Protein AF-A0A2M8PJZ9-F1 (afdb_monomer_lite)

pLDDT: mean 87.71, std 9.32, range [42.69, 95.94]

Sequence (130 aa):
NSNSDEGRFVYRKLVGDGEFVLQVSNFSSTAPSNERAGIMLRESLNVNARALFPHVDQDGSIQFYRRTATGASMTTGLADQASASWLKIVRSGDVFTAYHSNNGSSWTLFSGVNVENPVTLADMPETLYV

Radius of gyration: 13.84 Å; chains: 1; bounding box: 30×37×39 Å

Secondary structure (DSSP, 8-state):
---S--S-----EEESSEEEEEEPPPPPTTS-TT-EEE--EESSSSTT--EEEEEEETTSEEEEEEE-STTPPPEEEEEEEEE-SEEEEEEETTEEEEEEESSSSS-EE--STT--SSEE-TT--SEEE-

Foldseek 3Di:
DDLFDPDDDDWDKAFAWDKDKDFADADPPPDDQADKDFDWKFLDPGRQTWIWTFIATNVQFTWIWTDLDRSDHIDIFRFPRDRFRMKMWTDHPQWIWIWTHNPRPDTDGRDGDPDDGRDGRPPRDSMIID

Structure (mmCIF, N/CA/C/O backbone):
data_AF-A0A2M8PJZ9-F1
#
_entry.id   AF-A0A2M8PJZ9-F1
#
loop_
_atom_site.group_PDB
_atom_site.id
_atom_site.type_symbol
_atom_site.label_atom_id
_atom_site.label_alt_id
_atom_site.label_comp_id
_atom_site.label_asym_id
_atom_site.label_entity_id
_atom_site.label_seq_id
_atom_site.pdbx_PDB_ins_code
_atom_site.Cartn_x
_atom_site.Cartn_y
_atom_site.Cartn_z
_atom_site.occupancy
_atom_site.B_iso_or_equiv
_atom_site.auth_seq_id
_atom_site.auth_comp_id
_atom_site.auth_asym_id
_atom_site.auth_atom_id
_atom_site.pdbx_PDB_model_num
ATOM 1 N N . ASN A 1 1 ? -0.544 20.751 -3.875 1.00 42.69 1 ASN A N 1
ATOM 2 C CA . ASN A 1 1 ? -0.872 19.870 -2.735 1.00 42.69 1 ASN A CA 1
ATOM 3 C C . ASN A 1 1 ? -2.361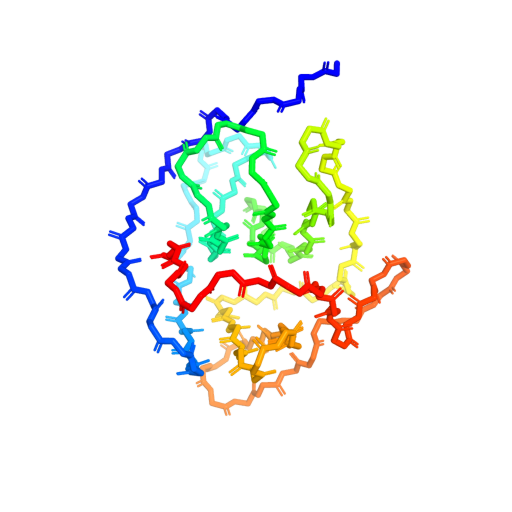 19.585 -2.739 1.00 42.69 1 ASN A C 1
ATOM 5 O O . ASN A 1 1 ? -3.126 20.400 -2.243 1.00 42.69 1 ASN A O 1
ATOM 9 N N . SER A 1 2 ? -2.760 18.487 -3.385 1.00 56.72 2 SER A N 1
ATOM 10 C CA . SER A 1 2 ? -4.127 17.953 -3.332 1.00 56.72 2 SER A CA 1
ATOM 11 C C . SER A 1 2 ? -4.173 16.908 -2.215 1.00 56.72 2 SER A C 1
ATOM 13 O O . SER A 1 2 ? -3.282 16.064 -2.136 1.00 56.72 2 SER A O 1
ATOM 15 N N . ASN A 1 3 ? -5.173 16.984 -1.335 1.00 67.88 3 ASN A N 1
ATOM 16 C CA . ASN A 1 3 ? -5.425 15.984 -0.286 1.00 67.88 3 ASN A CA 1
ATOM 17 C C . ASN A 1 3 ? -6.509 14.978 -0.727 1.00 67.88 3 ASN A C 1
ATOM 19 O O . ASN A 1 3 ? -7.135 14.339 0.117 1.00 67.88 3 ASN A O 1
ATOM 23 N N . SER A 1 4 ? -6.764 14.895 -2.037 1.00 68.94 4 SER A N 1
ATOM 24 C CA . SER A 1 4 ? -7.799 14.065 -2.646 1.00 68.94 4 SER A CA 1
ATOM 25 C C . SER A 1 4 ? -7.168 12.916 -3.425 1.00 68.94 4 SER A C 1
ATOM 27 O O . SER A 1 4 ? -6.256 13.127 -4.222 1.00 68.94 4 SER A O 1
ATOM 29 N N . ASP A 1 5 ? -7.677 11.705 -3.217 1.00 71.75 5 ASP A N 1
ATOM 30 C CA . ASP A 1 5 ? -7.335 10.548 -4.042 1.00 71.75 5 ASP A CA 1
ATOM 31 C C . ASP A 1 5 ? -8.042 10.653 -5.410 1.00 71.75 5 ASP A C 1
ATOM 33 O O . ASP A 1 5 ? -9.270 10.642 -5.478 1.00 71.75 5 ASP A O 1
ATOM 37 N N . GLU A 1 6 ? -7.271 10.760 -6.497 1.00 81.06 6 GLU A N 1
ATOM 38 C CA . GLU A 1 6 ? -7.772 10.972 -7.875 1.00 81.06 6 GLU A CA 1
ATOM 39 C C . GLU A 1 6 ? -7.563 9.745 -8.795 1.00 81.06 6 GLU A C 1
ATOM 41 O O . GLU A 1 6 ? -7.893 9.769 -9.980 1.00 81.06 6 GLU A O 1
ATOM 46 N N . GLY A 1 7 ? -7.006 8.655 -8.255 1.00 82.88 7 GLY A N 1
ATOM 47 C CA . GLY A 1 7 ? -6.723 7.422 -8.993 1.00 82.88 7 GLY A CA 1
ATOM 48 C C . GLY A 1 7 ? -7.949 6.531 -9.226 1.00 82.88 7 GLY A C 1
ATOM 49 O O . GLY A 1 7 ? -9.000 6.686 -8.603 1.00 82.88 7 GLY A O 1
ATOM 50 N N . ARG A 1 8 ? -7.800 5.535 -10.109 1.00 87.94 8 ARG A N 1
ATOM 51 C CA . ARG A 1 8 ? -8.809 4.480 -10.296 1.00 87.94 8 ARG A CA 1
ATOM 52 C C . ARG A 1 8 ? -8.691 3.452 -9.176 1.00 87.94 8 ARG A C 1
ATOM 54 O O . ARG A 1 8 ? -7.618 2.898 -8.964 1.00 87.94 8 ARG A O 1
ATOM 61 N N . PHE A 1 9 ? -9.802 3.169 -8.502 1.00 90.06 9 PHE A N 1
ATOM 62 C CA . PHE A 1 9 ? -9.852 2.215 -7.399 1.00 90.06 9 PHE A CA 1
ATOM 63 C C . PHE A 1 9 ? -10.991 1.217 -7.606 1.00 90.06 9 PHE A C 1
ATOM 65 O O . PHE A 1 9 ? -12.167 1.566 -7.508 1.00 90.06 9 PHE A O 1
ATOM 72 N N . VAL A 1 10 ? -10.623 -0.025 -7.917 1.00 91.25 10 VAL A N 1
ATOM 73 C CA . VAL A 1 10 ? -11.532 -1.176 -7.910 1.00 91.25 10 VAL A CA 1
ATOM 74 C C . VAL A 1 10 ? -11.334 -1.873 -6.578 1.00 91.25 10 VAL A C 1
ATOM 76 O O . VAL A 1 10 ? -10.197 -2.166 -6.228 1.00 91.25 10 VAL A O 1
ATOM 79 N N . TYR A 1 11 ? -12.418 -2.114 -5.846 1.00 91.69 11 TYR A N 1
ATOM 80 C CA . TYR A 1 11 ? -12.328 -2.542 -4.456 1.00 91.69 11 TYR A CA 1
ATOM 81 C C . TYR A 1 11 ? -13.260 -3.702 -4.127 1.00 91.69 11 TYR A C 1
ATOM 83 O O . TYR A 1 11 ? -14.319 -3.891 -4.733 1.00 91.69 11 TYR A O 1
ATOM 91 N N . ARG A 1 12 ? -12.891 -4.423 -3.075 1.00 92.81 12 ARG A N 1
ATOM 92 C CA . ARG A 1 12 ? -13.735 -5.336 -2.309 1.00 92.81 12 ARG A CA 1
ATOM 93 C C . ARG A 1 12 ? -13.645 -5.000 -0.822 1.00 92.81 12 ARG A C 1
ATOM 95 O O . ARG A 1 12 ? -12.804 -4.218 -0.388 1.00 92.81 12 ARG A O 1
ATOM 102 N N . LYS A 1 13 ? -14.544 -5.582 -0.032 1.00 93.12 13 LYS A N 1
ATOM 103 C CA . LYS A 1 13 ? -14.539 -5.417 1.424 1.00 93.12 13 LYS A CA 1
ATOM 104 C C . LYS A 1 13 ? -13.625 -6.455 2.074 1.00 93.12 13 LYS A C 1
ATOM 106 O O . LYS A 1 13 ? -13.744 -7.642 1.774 1.00 93.12 13 LYS A O 1
ATOM 111 N N . LEU A 1 14 ? -12.763 -6.005 2.977 1.00 91.31 14 LEU A N 1
ATOM 112 C CA . LEU A 1 14 ? -12.046 -6.826 3.952 1.00 91.31 14 LEU A CA 1
ATOM 113 C C . LEU A 1 14 ? -12.742 -6.680 5.303 1.00 91.31 14 LEU A C 1
ATOM 115 O O . LEU A 1 14 ? -12.860 -5.556 5.777 1.00 91.31 14 LEU A O 1
ATOM 119 N N . VAL A 1 15 ? -13.165 -7.779 5.925 1.00 93.81 15 VAL A N 1
ATOM 120 C CA . VAL A 1 15 ? -13.742 -7.779 7.278 1.00 93.81 15 VAL A CA 1
ATOM 121 C C . VAL A 1 15 ? -12.769 -8.482 8.218 1.00 93.81 15 VAL A C 1
ATOM 123 O O . VAL A 1 15 ? -12.405 -9.625 7.957 1.00 93.81 15 VAL A O 1
ATOM 126 N N . GLY A 1 16 ? -12.353 -7.796 9.283 1.00 93.44 16 GLY A N 1
ATOM 127 C CA . GLY A 1 16 ? -11.376 -8.318 10.240 1.00 93.44 16 GLY A CA 1
ATOM 128 C C . GLY A 1 16 ? -9.977 -8.471 9.637 1.00 93.44 16 GLY A C 1
ATOM 129 O O . GLY A 1 16 ? -9.574 -7.680 8.777 1.00 93.44 16 GLY A O 1
ATOM 130 N N . ASP A 1 17 ? -9.249 -9.478 10.117 1.00 95.38 17 ASP A N 1
ATOM 131 C CA . ASP A 1 17 ? -7.883 -9.802 9.703 1.00 95.38 17 ASP A CA 1
ATOM 132 C C . ASP A 1 17 ? -7.843 -10.462 8.325 1.00 95.38 17 ASP A C 1
ATOM 134 O O . ASP A 1 17 ? -8.773 -11.152 7.903 1.00 95.38 17 ASP A O 1
ATOM 138 N N . GLY A 1 18 ? -6.732 -10.288 7.613 1.00 94.00 18 GLY A N 1
ATOM 139 C CA . GLY A 1 18 ? -6.568 -10.945 6.325 1.00 94.00 18 GLY A CA 1
ATOM 140 C C . GLY A 1 18 ? -5.308 -10.554 5.579 1.00 94.00 18 GLY A C 1
ATOM 141 O O . GLY A 1 18 ? -4.566 -9.654 5.970 1.00 94.00 18 GLY A O 1
ATOM 142 N N . GLU A 1 19 ? -5.091 -11.248 4.469 1.00 94.69 19 GLU A N 1
ATOM 143 C CA . GLU A 1 19 ? -3.974 -11.025 3.561 1.00 94.69 19 GLU A CA 1
ATOM 144 C C . GLU A 1 19 ? -4.492 -10.723 2.153 1.00 94.69 19 GLU A C 1
ATOM 146 O O . GLU A 1 19 ? -5.444 -11.338 1.663 1.00 94.69 19 GLU A O 1
ATOM 151 N N . PHE A 1 20 ? -3.848 -9.763 1.498 1.00 94.56 20 PHE A N 1
ATOM 152 C CA . PHE A 1 20 ? -4.110 -9.395 0.115 1.00 94.56 20 PHE A CA 1
ATOM 153 C C . PHE A 1 20 ? -2.813 -9.457 -0.649 1.00 94.56 20 PHE A C 1
ATOM 155 O O . PHE A 1 20 ? -1.835 -8.840 -0.240 1.00 94.56 20 PHE A O 1
ATOM 162 N N . VAL A 1 21 ? -2.833 -10.181 -1.761 1.00 95.06 21 VAL A N 1
ATOM 163 C CA . VAL A 1 21 ? -1.703 -10.336 -2.666 1.00 95.06 21 VAL A CA 1
ATOM 164 C C . VAL A 1 21 ? -2.116 -9.829 -4.039 1.00 95.06 21 VAL A C 1
ATOM 166 O O . VAL A 1 21 ? -3.187 -10.180 -4.534 1.00 95.06 21 VAL A O 1
ATOM 169 N N . LEU A 1 22 ? -1.259 -9.018 -4.650 1.00 94.44 22 LEU A N 1
ATOM 170 C CA . LEU A 1 22 ? -1.438 -8.498 -5.998 1.00 94.44 22 LEU A CA 1
ATOM 171 C C . LEU A 1 22 ? -0.166 -8.736 -6.803 1.00 94.44 22 LEU A C 1
ATOM 173 O O . LEU A 1 22 ? 0.924 -8.380 -6.357 1.00 94.44 22 LEU A O 1
ATOM 177 N N . GLN A 1 23 ? -0.322 -9.281 -8.007 1.00 94.69 23 GLN A N 1
ATOM 178 C CA . GLN A 1 23 ? 0.716 -9.231 -9.027 1.00 94.69 23 GLN A CA 1
ATOM 179 C C . GLN A 1 23 ? 0.480 -8.009 -9.914 1.00 94.69 23 GLN A C 1
ATOM 181 O O . GLN A 1 23 ? -0.546 -7.902 -10.585 1.00 94.69 23 GLN A O 1
ATOM 186 N N . VAL A 1 24 ? 1.441 -7.098 -9.928 1.00 91.25 24 VAL A N 1
ATOM 187 C CA . VAL A 1 24 ? 1.513 -5.992 -10.873 1.00 91.25 24 VAL A CA 1
ATOM 188 C C . VAL A 1 24 ? 2.215 -6.495 -12.131 1.00 91.25 24 VAL A C 1
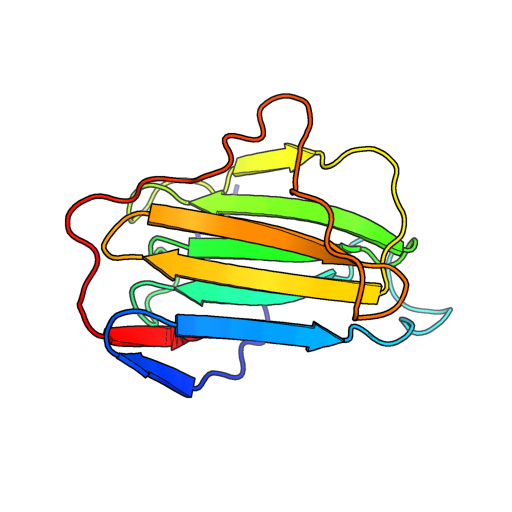ATOM 190 O O . VAL A 1 24 ? 3.342 -6.989 -12.087 1.00 91.25 24 VAL A O 1
ATOM 193 N N . SER A 1 25 ? 1.507 -6.420 -13.255 1.00 86.44 25 SER A N 1
ATOM 194 C CA . SER A 1 25 ? 2.069 -6.705 -14.576 1.00 86.44 25 SER A CA 1
ATOM 195 C C . SER A 1 25 ? 2.829 -5.489 -15.110 1.00 86.44 25 SER A C 1
ATOM 197 O O . SER A 1 25 ? 2.799 -4.414 -14.516 1.00 86.44 25 SER A O 1
ATOM 199 N N . ASN A 1 26 ? 3.533 -5.657 -16.229 1.00 81.44 26 ASN A N 1
ATOM 200 C CA . ASN A 1 26 ? 4.310 -4.570 -16.811 1.00 81.44 26 ASN A CA 1
ATOM 201 C C . ASN A 1 26 ? 3.415 -3.396 -17.219 1.00 81.44 26 ASN A C 1
ATOM 203 O O . ASN A 1 26 ? 2.368 -3.573 -17.846 1.00 81.44 26 ASN A O 1
ATOM 207 N N . PHE A 1 27 ? 3.890 -2.190 -16.930 1.00 86.19 27 PHE A N 1
ATOM 208 C CA . PHE A 1 27 ? 3.334 -0.972 -17.495 1.00 86.19 27 PHE A CA 1
ATOM 209 C C . PHE A 1 27 ? 3.574 -0.928 -19.009 1.00 86.19 27 PHE A C 1
ATOM 211 O O . PHE A 1 27 ? 4.525 -1.519 -19.527 1.00 86.19 27 PHE A O 1
ATOM 218 N N . SER A 1 28 ? 2.718 -0.199 -19.731 1.00 86.88 28 SER A N 1
ATOM 219 C CA . SER A 1 28 ? 2.989 0.116 -21.138 1.00 86.88 28 SER A CA 1
ATOM 220 C C . SER A 1 28 ? 4.336 0.835 -21.256 1.00 86.88 28 SER A C 1
ATOM 222 O O . SER A 1 28 ? 4.650 1.700 -20.440 1.00 86.88 28 SER A O 1
ATOM 224 N N . SER A 1 29 ? 5.100 0.558 -22.314 1.00 80.88 29 SER A N 1
ATOM 225 C CA . SER A 1 29 ? 6.342 1.290 -22.610 1.00 80.88 29 SER A CA 1
ATOM 226 C C . SER A 1 29 ? 6.113 2.779 -22.893 1.00 80.88 29 SER A C 1
ATOM 228 O O . SER A 1 29 ? 7.056 3.563 -22.868 1.00 80.88 29 SER A O 1
ATOM 230 N N . THR A 1 30 ? 4.866 3.175 -23.153 1.00 88.81 30 THR A N 1
ATOM 231 C CA . THR A 1 30 ? 4.443 4.569 -23.346 1.00 88.81 30 THR A CA 1
ATOM 232 C C . THR A 1 30 ? 3.779 5.170 -22.106 1.00 88.81 30 THR A C 1
ATOM 234 O O . THR A 1 30 ? 3.225 6.266 -22.196 1.00 88.81 30 THR A O 1
ATOM 237 N N . ALA A 1 31 ? 3.732 4.444 -20.985 1.00 87.06 31 ALA A N 1
ATOM 238 C CA . ALA A 1 31 ? 3.151 4.957 -19.752 1.00 87.06 31 ALA A CA 1
ATOM 239 C C . ALA A 1 31 ? 4.004 6.118 -19.210 1.00 87.06 31 ALA A C 1
ATOM 241 O O . ALA A 1 31 ? 5.233 6.075 -19.311 1.00 87.06 31 ALA A O 1
ATOM 242 N N . PRO A 1 32 ? 3.377 7.168 -18.655 1.00 87.69 32 PRO A N 1
ATOM 243 C CA . PRO A 1 32 ? 4.116 8.260 -18.043 1.00 87.69 32 PRO A CA 1
ATOM 244 C C . PRO A 1 32 ? 4.852 7.769 -16.786 1.00 87.69 32 PRO A C 1
ATOM 246 O O . PRO A 1 32 ? 4.421 6.825 -16.128 1.00 87.69 32 PRO A O 1
ATOM 249 N N . SER A 1 33 ? 5.955 8.427 -16.423 1.00 83.50 33 SER A N 1
ATOM 250 C CA . SER A 1 33 ? 6.825 7.989 -15.317 1.00 83.50 33 SER A CA 1
ATOM 251 C C . SER A 1 33 ? 6.160 8.015 -13.937 1.00 83.50 33 SER A C 1
ATOM 253 O O . SER A 1 33 ? 6.664 7.415 -12.997 1.00 83.50 33 SER A O 1
ATOM 255 N N . ASN A 1 34 ? 5.033 8.713 -13.799 1.00 83.56 34 ASN A N 1
ATOM 256 C CA . ASN A 1 34 ? 4.242 8.788 -12.575 1.00 83.56 34 ASN A CA 1
ATOM 257 C C . ASN A 1 34 ? 3.046 7.819 -12.561 1.00 83.56 34 ASN A C 1
ATOM 259 O O . ASN A 1 34 ? 2.161 7.986 -11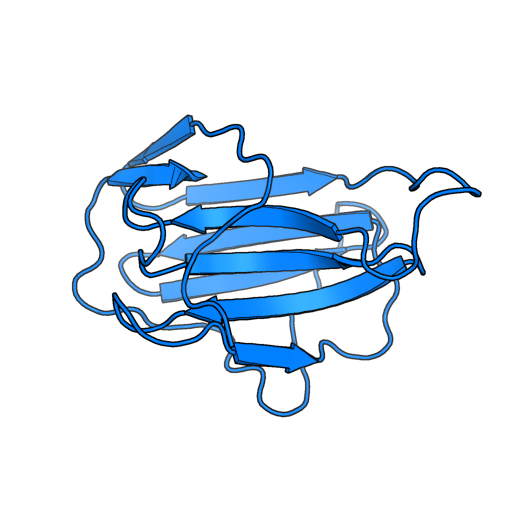.719 1.00 83.56 34 ASN A O 1
ATOM 263 N N . GLU A 1 35 ? 2.978 6.872 -13.501 1.00 90.00 35 GLU A N 1
ATOM 264 C CA . GLU A 1 35 ? 1.982 5.800 -13.492 1.00 90.00 35 GLU A CA 1
ATOM 265 C C . GLU A 1 35 ? 2.278 4.823 -12.347 1.00 90.00 35 GLU A C 1
ATOM 267 O O . GLU A 1 35 ? 3.432 4.465 -12.108 1.00 90.00 35 GLU A O 1
ATOM 272 N N . ARG A 1 36 ? 1.228 4.404 -11.632 1.00 91.00 36 ARG A N 1
ATOM 273 C CA . ARG A 1 36 ? 1.337 3.595 -10.412 1.00 91.00 36 ARG A CA 1
ATOM 274 C C . ARG A 1 36 ? 0.285 2.511 -10.395 1.00 91.00 36 ARG A C 1
ATOM 276 O O . ARG A 1 36 ? -0.881 2.777 -10.683 1.00 91.00 36 ARG A O 1
ATOM 283 N N . ALA A 1 37 ? 0.666 1.320 -9.958 1.00 93.00 37 ALA A N 1
ATOM 284 C CA . ALA A 1 37 ? -0.265 0.224 -9.729 1.00 93.00 37 ALA A CA 1
ATOM 285 C C . ALA A 1 37 ? 0.076 -0.489 -8.422 1.00 93.00 37 ALA A C 1
ATOM 287 O O . ALA A 1 37 ? 1.239 -0.766 -8.135 1.00 93.00 37 ALA A O 1
ATOM 288 N N . GLY A 1 38 ? -0.938 -0.781 -7.611 1.00 94.12 38 GLY A N 1
ATOM 289 C CA . GLY A 1 38 ? -0.705 -1.302 -6.274 1.00 94.12 38 GLY A CA 1
ATOM 290 C C . GLY A 1 38 ? -1.962 -1.730 -5.541 1.00 94.12 38 GLY A C 1
ATOM 291 O O . GLY A 1 38 ? -3.066 -1.701 -6.085 1.00 94.12 38 GLY A O 1
ATOM 292 N N . ILE A 1 39 ? -1.768 -2.123 -4.286 1.00 95.00 39 ILE A N 1
ATOM 293 C CA . ILE A 1 39 ? -2.852 -2.465 -3.365 1.00 95.00 39 ILE A CA 1
ATOM 294 C C . ILE A 1 39 ? -3.226 -1.191 -2.625 1.00 95.00 39 ILE A C 1
ATOM 296 O O . ILE A 1 39 ? -2.379 -0.622 -1.947 1.00 95.00 39 ILE A O 1
ATOM 300 N N . MET A 1 40 ? -4.478 -0.753 -2.727 1.00 94.38 40 MET A N 1
ATOM 301 C CA . MET A 1 40 ? -4.965 0.425 -2.014 1.00 94.38 40 MET A CA 1
ATOM 302 C C . MET A 1 40 ? -5.911 -0.012 -0.905 1.00 94.38 40 MET A C 1
ATOM 304 O O . MET A 1 40 ? -7.049 -0.371 -1.168 1.00 94.38 40 MET A O 1
ATOM 308 N N . LEU A 1 41 ? -5.453 0.041 0.340 1.00 94.06 41 LEU A N 1
ATOM 309 C CA . LEU A 1 41 ? -6.281 -0.228 1.510 1.00 94.06 41 LEU A CA 1
ATOM 310 C C . LEU A 1 41 ? -6.793 1.095 2.076 1.00 94.06 41 LEU A C 1
ATOM 312 O O . LEU A 1 41 ? -5.990 1.974 2.374 1.00 94.06 41 LEU A O 1
ATOM 316 N N . ARG A 1 42 ? -8.112 1.246 2.229 1.00 94.44 42 ARG A N 1
ATOM 317 C CA . ARG A 1 42 ? -8.769 2.478 2.704 1.00 94.44 42 ARG A CA 1
ATOM 318 C C . ARG A 1 42 ? -9.764 2.180 3.816 1.00 94.44 42 ARG A C 1
ATOM 320 O O . ARG A 1 42 ? -10.510 1.203 3.745 1.00 94.44 42 ARG A O 1
ATOM 327 N N . GLU A 1 43 ? -9.837 3.070 4.804 1.00 93.69 43 GLU A N 1
ATOM 328 C CA . GLU A 1 43 ? -10.865 2.992 5.858 1.00 93.69 43 GLU A CA 1
ATOM 329 C C . GLU A 1 43 ? -12.281 3.297 5.339 1.00 93.69 43 GLU A C 1
ATOM 331 O O . GLU A 1 43 ? -13.272 2.844 5.902 1.00 93.69 43 GLU A O 1
ATOM 336 N N . SER A 1 44 ? -12.394 4.080 4.262 1.00 93.19 44 SER A N 1
ATOM 337 C CA . SER A 1 44 ? -13.664 4.456 3.639 1.00 93.19 44 SER A CA 1
ATOM 338 C C . SER A 1 44 ? -13.466 4.834 2.167 1.00 93.19 44 SER A C 1
ATOM 340 O O . SER A 1 44 ? -12.341 4.894 1.673 1.00 93.19 44 SER A O 1
ATOM 342 N N . LEU A 1 45 ? -14.562 5.111 1.456 1.00 91.19 45 LEU A N 1
ATOM 343 C CA . LEU A 1 45 ? -14.522 5.581 0.065 1.00 91.19 45 LEU A CA 1
ATOM 344 C C . LEU A 1 45 ? -14.308 7.099 -0.057 1.00 91.19 45 LEU A C 1
ATOM 346 O O . LEU A 1 45 ? -14.160 7.604 -1.171 1.00 91.19 45 LEU A O 1
ATOM 350 N N . ASN A 1 46 ? -14.265 7.825 1.066 1.00 92.19 46 ASN A N 1
ATOM 351 C CA . ASN A 1 46 ? -14.022 9.264 1.070 1.00 92.19 46 ASN A CA 1
ATOM 352 C C . ASN A 1 46 ? -12.622 9.568 0.531 1.00 92.19 46 ASN A C 1
ATOM 354 O O . ASN A 1 46 ? -11.655 8.900 0.882 1.00 92.19 46 ASN A O 1
ATOM 358 N N . VAL A 1 47 ? -12.495 10.616 -0.284 1.00 89.12 47 VAL A N 1
ATOM 359 C CA . VAL A 1 47 ? -11.238 10.995 -0.962 1.00 89.12 47 VAL A CA 1
ATOM 360 C C . VAL A 1 47 ? -10.059 11.291 -0.027 1.00 89.12 47 VAL A C 1
ATOM 362 O O . VAL A 1 47 ? -8.920 11.298 -0.473 1.00 89.12 47 VAL A O 1
ATOM 365 N N . ASN A 1 48 ? -10.330 11.520 1.255 1.00 90.06 48 ASN A N 1
ATOM 366 C CA . ASN A 1 48 ? -9.370 11.885 2.290 1.00 90.06 48 ASN A CA 1
ATOM 367 C C . ASN A 1 48 ? -9.217 10.810 3.388 1.00 90.06 48 ASN A C 1
ATOM 369 O O . ASN A 1 48 ? -8.669 11.100 4.452 1.00 90.06 48 ASN A O 1
ATOM 373 N N . ALA A 1 49 ? -9.722 9.596 3.151 1.00 92.25 49 ALA A N 1
ATOM 374 C CA . ALA A 1 49 ? -9.673 8.463 4.073 1.00 92.25 49 ALA A CA 1
ATOM 375 C C . ALA A 1 49 ? -8.232 8.060 4.425 1.00 92.25 49 ALA A C 1
ATOM 377 O O . ALA A 1 49 ? -7.358 8.095 3.552 1.00 92.25 49 ALA A O 1
ATOM 378 N N . ARG A 1 50 ? -7.992 7.607 5.664 1.00 94.06 50 ARG A N 1
ATOM 379 C CA . ARG A 1 50 ? -6.767 6.867 6.007 1.00 94.06 50 ARG A CA 1
ATOM 380 C C . ARG A 1 50 ? -6.550 5.745 4.999 1.00 94.06 50 ARG A C 1
ATOM 382 O O . ARG A 1 50 ? -7.494 5.029 4.647 1.00 94.06 50 ARG A O 1
ATOM 389 N N . ALA A 1 51 ? -5.318 5.633 4.518 1.00 93.06 51 ALA A N 1
ATOM 390 C CA . ALA A 1 51 ? -4.999 4.741 3.421 1.00 93.06 51 ALA A CA 1
ATOM 391 C C . ALA A 1 51 ? -3.564 4.223 3.473 1.00 93.06 51 ALA A C 1
ATOM 393 O O . ALA A 1 51 ? -2.654 4.936 3.896 1.00 93.06 51 ALA A O 1
ATOM 394 N N . LEU A 1 52 ? -3.374 3.003 2.981 1.00 93.38 52 LEU A N 1
ATOM 395 C CA . LEU A 1 52 ? -2.083 2.368 2.745 1.00 93.38 52 LEU A CA 1
ATOM 396 C C . LEU A 1 52 ? -2.010 1.972 1.272 1.00 93.38 52 LEU A C 1
ATOM 398 O O . LEU A 1 52 ? -2.931 1.342 0.758 1.00 93.38 52 LEU A O 1
ATOM 402 N N . PHE A 1 53 ? -0.924 2.346 0.605 1.00 93.12 53 PHE A N 1
ATOM 403 C CA . PHE A 1 53 ? -0.747 2.133 -0.826 1.00 93.12 53 PHE A CA 1
ATOM 404 C C . PHE A 1 53 ? 0.685 1.699 -1.161 1.00 93.12 53 PHE A C 1
ATOM 406 O O . PHE A 1 53 ? 1.483 2.509 -1.654 1.00 93.12 53 PHE A O 1
ATOM 413 N N . PRO A 1 54 ? 1.061 0.440 -0.868 1.00 92.62 54 PRO A N 1
ATOM 414 C CA . PRO A 1 54 ? 2.201 -0.175 -1.525 1.00 92.62 54 PRO A CA 1
ATOM 415 C C . PRO A 1 54 ? 1.900 -0.301 -3.019 1.00 92.62 54 PRO A C 1
ATOM 417 O O . PRO A 1 54 ? 0.851 -0.818 -3.418 1.00 92.62 54 PRO A O 1
ATOM 420 N N . HIS A 1 55 ? 2.820 0.184 -3.839 1.00 92.31 55 HIS A N 1
ATOM 421 C CA . HIS A 1 55 ? 2.680 0.196 -5.286 1.00 92.31 55 HIS A CA 1
ATOM 422 C C . HIS A 1 55 ? 4.022 0.006 -5.976 1.00 92.31 55 HIS A C 1
ATOM 424 O O . HIS A 1 55 ? 5.085 0.141 -5.367 1.00 92.31 55 HIS A O 1
ATOM 430 N N . VAL A 1 56 ? 3.924 -0.319 -7.258 1.00 91.50 56 VAL A N 1
ATOM 431 C CA . VAL A 1 56 ? 5.014 -0.293 -8.224 1.00 91.50 56 VAL A CA 1
ATOM 432 C C . VAL A 1 56 ? 4.817 0.955 -9.089 1.00 91.50 56 VAL A C 1
ATOM 434 O O . VAL A 1 56 ? 3.689 1.232 -9.516 1.00 91.50 56 VAL A O 1
ATOM 437 N N . ASP A 1 57 ? 5.888 1.707 -9.313 1.00 90.00 57 ASP A N 1
ATOM 438 C CA . ASP A 1 57 ? 5.955 2.805 -10.278 1.00 90.00 57 ASP A CA 1
ATOM 439 C C . ASP A 1 57 ? 6.283 2.262 -11.683 1.00 90.00 57 ASP A C 1
ATOM 441 O O . ASP A 1 57 ? 6.708 1.118 -11.858 1.00 90.00 57 ASP A O 1
ATOM 445 N N . GLN A 1 58 ? 6.095 3.088 -12.712 1.00 89.25 58 GLN A N 1
ATOM 446 C CA . GLN A 1 58 ? 6.301 2.703 -14.113 1.00 89.25 58 GLN A CA 1
ATOM 447 C C . GLN A 1 58 ? 7.692 2.118 -14.412 1.00 89.25 58 GLN A C 1
ATOM 449 O O . GLN A 1 58 ? 7.812 1.226 -15.256 1.00 89.25 58 GLN A O 1
ATOM 454 N N . ASP A 1 59 ? 8.726 2.595 -13.720 1.00 86.12 59 ASP A N 1
ATOM 455 C CA . ASP A 1 59 ? 10.113 2.135 -13.851 1.00 86.12 59 ASP A CA 1
ATOM 456 C C . ASP A 1 59 ? 10.397 0.810 -13.117 1.00 86.12 59 ASP A C 1
ATOM 458 O O . ASP A 1 59 ? 11.514 0.293 -13.160 1.00 86.12 59 ASP A O 1
ATOM 462 N N . GLY A 1 60 ? 9.380 0.239 -12.466 1.00 86.12 60 GLY A N 1
ATOM 463 C CA . GLY A 1 60 ? 9.465 -0.990 -11.692 1.00 86.12 60 GLY A CA 1
ATOM 464 C C . GLY A 1 60 ? 9.913 -0.783 -10.249 1.00 86.12 60 GLY A C 1
ATOM 465 O O . GLY A 1 60 ? 9.976 -1.769 -9.513 1.00 86.12 60 GLY A O 1
ATOM 466 N N . SER A 1 61 ? 10.227 0.447 -9.827 1.00 87.69 61 SER A N 1
ATOM 467 C CA . SER A 1 61 ? 10.546 0.737 -8.430 1.00 87.69 61 SER A CA 1
ATOM 468 C C . SER A 1 61 ? 9.314 0.555 -7.545 1.00 87.69 61 SER A C 1
ATOM 470 O O . SER A 1 61 ? 8.175 0.738 -7.979 1.00 87.69 61 SER A O 1
ATOM 472 N N . ILE A 1 62 ? 9.531 0.154 -6.294 1.00 88.69 62 ILE A N 1
ATOM 473 C CA . ILE A 1 62 ? 8.452 0.006 -5.318 1.00 88.69 62 ILE A CA 1
ATOM 474 C C . ILE A 1 62 ? 8.445 1.141 -4.308 1.00 88.69 62 ILE A C 1
ATOM 476 O O . ILE A 1 62 ? 9.479 1.619 -3.848 1.00 88.69 62 ILE A O 1
ATOM 480 N N . GLN A 1 63 ? 7.244 1.544 -3.922 1.00 89.50 63 GLN A N 1
ATOM 481 C CA . GLN A 1 63 ? 7.006 2.647 -3.005 1.00 89.50 63 GLN A CA 1
ATOM 482 C C . GLN A 1 63 ?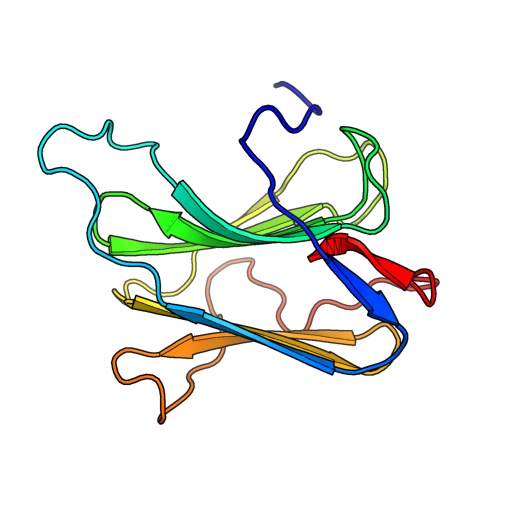 5.889 2.280 -2.038 1.00 89.50 63 GLN A C 1
ATOM 484 O O . GLN A 1 63 ? 4.982 1.514 -2.375 1.00 89.50 63 GLN A O 1
ATOM 489 N N . PHE A 1 64 ? 5.929 2.851 -0.835 1.00 89.81 64 PHE A N 1
ATOM 490 C CA . PHE A 1 64 ? 4.857 2.676 0.134 1.00 89.81 64 PHE A CA 1
ATOM 491 C C . PHE A 1 64 ? 4.315 4.024 0.590 1.00 89.81 64 PHE A C 1
ATOM 493 O O . PHE A 1 64 ? 4.920 4.733 1.397 1.00 89.81 64 PHE A O 1
ATOM 500 N N . TYR A 1 65 ? 3.146 4.383 0.060 1.00 90.88 65 TYR A N 1
ATOM 501 C CA . TYR A 1 65 ? 2.444 5.584 0.484 1.00 90.88 65 TYR A CA 1
ATOM 502 C C . TYR A 1 65 ? 1.494 5.280 1.634 1.00 90.88 65 TYR A C 1
ATOM 504 O O . TYR A 1 65 ? 0.864 4.221 1.687 1.00 90.88 65 TYR A O 1
ATOM 512 N N . ARG A 1 66 ? 1.334 6.256 2.526 1.00 90.44 66 ARG A N 1
ATOM 513 C CA . ARG A 1 66 ? 0.430 6.163 3.668 1.00 90.44 66 ARG A CA 1
ATOM 514 C C . ARG A 1 66 ? -0.215 7.494 4.019 1.00 90.44 66 ARG A C 1
ATOM 516 O O . ARG A 1 66 ? 0.427 8.545 3.988 1.00 90.44 66 ARG A O 1
ATOM 523 N N . ARG A 1 67 ? -1.468 7.423 4.449 1.00 91.81 67 ARG A N 1
ATOM 524 C CA . ARG A 1 67 ? -2.205 8.496 5.115 1.00 91.81 67 ARG A CA 1
ATOM 525 C C . ARG A 1 67 ? -2.679 7.956 6.458 1.00 91.81 67 ARG A C 1
ATOM 527 O O . ARG A 1 67 ? -3.583 7.128 6.505 1.00 91.81 67 ARG A O 1
ATOM 534 N N . THR A 1 68 ? -2.045 8.405 7.538 1.00 90.50 68 THR A N 1
ATOM 535 C CA . THR A 1 68 ? -2.270 7.873 8.894 1.00 90.50 68 THR A CA 1
ATOM 536 C C . THR A 1 68 ? -3.422 8.549 9.639 1.00 90.50 68 THR A C 1
ATOM 538 O O . THR A 1 68 ? -3.899 8.007 10.629 1.00 90.50 68 THR A O 1
ATOM 541 N N . ALA A 1 69 ? -3.922 9.686 9.144 1.00 91.31 69 ALA A N 1
ATOM 542 C CA . ALA A 1 69 ? -5.095 10.377 9.679 1.00 91.31 69 ALA A CA 1
ATOM 543 C C . ALA A 1 69 ? -6.012 10.875 8.552 1.00 91.31 69 ALA A C 1
ATOM 545 O O . ALA A 1 69 ? -5.538 11.310 7.500 1.00 91.31 69 ALA A O 1
ATOM 546 N N . THR A 1 70 ? -7.328 10.831 8.767 1.00 91.81 70 THR A N 1
ATOM 547 C CA . THR A 1 70 ? -8.315 11.351 7.811 1.00 91.81 70 THR A CA 1
ATOM 548 C C . THR A 1 70 ? -8.054 12.836 7.548 1.00 91.81 70 THR A C 1
ATOM 550 O O . THR A 1 70 ? -7.867 13.617 8.478 1.00 91.81 70 THR A O 1
ATOM 553 N N . GLY A 1 71 ? -8.020 13.247 6.279 1.00 89.50 71 GLY A N 1
ATOM 554 C CA . GLY A 1 71 ? -7.722 14.635 5.902 1.00 89.50 71 GLY A CA 1
ATOM 555 C C . GLY A 1 71 ? -6.235 14.998 5.865 1.00 89.50 71 GLY A C 1
ATOM 556 O O . GLY A 1 71 ? -5.902 16.060 5.337 1.00 89.50 71 GLY A O 1
ATOM 557 N N . ALA A 1 72 ? -5.339 14.137 6.360 1.00 90.62 72 ALA A N 1
ATOM 558 C CA . ALA A 1 72 ? -3.903 14.364 6.255 1.00 90.62 72 ALA A CA 1
ATOM 559 C C . ALA A 1 72 ? -3.397 14.158 4.821 1.00 90.62 72 ALA A C 1
ATOM 561 O O . ALA A 1 72 ? -4.005 13.473 3.992 1.00 90.62 72 ALA A O 1
ATOM 562 N N . SER A 1 73 ? -2.235 14.733 4.528 1.00 89.44 73 SER A N 1
ATOM 563 C CA . SER A 1 73 ? -1.546 14.470 3.269 1.00 89.44 73 SER A CA 1
ATOM 564 C C . SER A 1 73 ? -1.032 13.029 3.219 1.00 89.44 73 SER A C 1
ATOM 566 O O . SER A 1 73 ? -0.651 12.446 4.236 1.00 89.44 73 SER A O 1
ATOM 568 N N . MET A 1 74 ? -1.014 12.459 2.014 1.00 87.81 74 MET A N 1
ATOM 569 C CA . MET A 1 74 ? -0.336 11.189 1.772 1.00 87.81 74 MET A CA 1
ATOM 570 C C . MET A 1 74 ? 1.172 11.420 1.916 1.00 87.81 74 MET A C 1
ATOM 572 O O . MET A 1 74 ? 1.718 12.361 1.341 1.00 87.81 74 MET A O 1
ATOM 576 N N . THR A 1 75 ? 1.838 10.574 2.687 1.00 87.19 75 THR A N 1
ATOM 577 C CA . THR A 1 75 ? 3.290 10.594 2.879 1.00 87.19 75 THR A CA 1
ATOM 578 C C . THR A 1 75 ? 3.900 9.366 2.230 1.00 87.19 75 THR A C 1
ATOM 580 O O . THR A 1 75 ? 3.271 8.309 2.184 1.00 87.19 75 THR A O 1
ATOM 583 N N . THR A 1 76 ? 5.113 9.514 1.707 1.00 78.69 76 THR A N 1
ATOM 584 C CA . THR A 1 76 ? 5.875 8.414 1.114 1.00 78.69 76 THR A CA 1
ATOM 585 C C . THR A 1 76 ? 6.929 7.908 2.091 1.00 78.69 76 THR A C 1
ATOM 587 O O . THR A 1 76 ? 7.574 8.704 2.777 1.00 78.69 76 THR A O 1
ATOM 590 N N . GLY A 1 77 ? 7.117 6.593 2.127 1.00 67.31 77 GLY A N 1
ATOM 591 C CA . GLY A 1 77 ? 8.396 5.993 2.461 1.00 67.31 77 GLY A CA 1
ATOM 592 C C . GLY A 1 77 ? 8.949 5.297 1.216 1.00 67.31 77 GLY A C 1
ATOM 593 O O . GLY A 1 77 ? 8.279 4.430 0.647 1.00 67.31 77 GLY A O 1
ATOM 594 N N . LEU A 1 78 ? 10.161 5.680 0.800 1.00 60.84 78 LEU A N 1
ATOM 595 C CA . LEU A 1 78 ? 10.894 4.980 -0.256 1.00 60.84 78 LEU A CA 1
ATOM 596 C C . LEU A 1 78 ? 11.178 3.567 0.248 1.00 60.84 78 LEU A C 1
ATOM 598 O O . LEU A 1 78 ? 11.905 3.415 1.232 1.00 60.84 78 LEU A O 1
ATOM 602 N N . ALA A 1 79 ? 10.619 2.549 -0.403 1.00 63.94 79 ALA A N 1
ATOM 603 C CA . ALA A 1 79 ? 11.144 1.207 -0.223 1.00 63.94 79 ALA A CA 1
ATOM 604 C C . ALA A 1 79 ? 12.546 1.167 -0.848 1.00 63.94 79 ALA A C 1
ATOM 606 O O . ALA A 1 79 ? 12.851 1.971 -1.731 1.00 63.94 79 ALA A O 1
ATOM 607 N N . ASP A 1 80 ? 13.401 0.275 -0.355 1.00 58.22 80 ASP A N 1
ATOM 608 C CA . ASP A 1 80 ? 14.717 -0.014 -0.933 1.00 58.22 80 ASP A CA 1
ATOM 609 C C . ASP A 1 80 ? 14.659 -0.084 -2.477 1.00 58.22 80 ASP A C 1
ATOM 611 O O . ASP A 1 80 ? 13.588 -0.358 -3.022 1.00 58.22 80 ASP A O 1
ATOM 615 N N . GLN A 1 81 ? 15.773 0.139 -3.193 1.00 62.09 81 GLN A N 1
ATOM 616 C CA . GLN A 1 81 ? 15.832 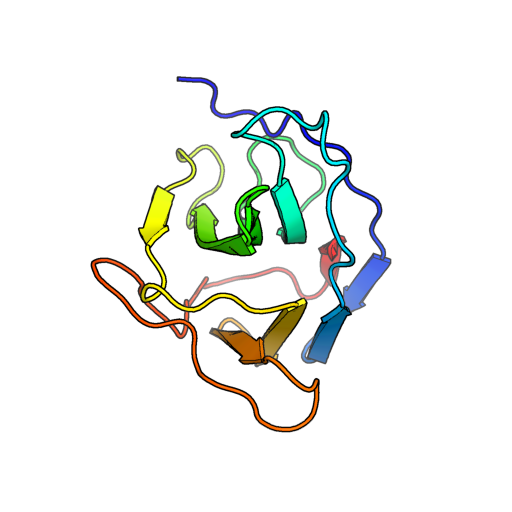0.153 -4.678 1.00 62.09 81 GLN A CA 1
ATOM 617 C C . GLN A 1 81 ? 15.578 -1.227 -5.332 1.00 62.09 81 GLN A C 1
ATOM 619 O O . GLN A 1 81 ? 16.207 -1.613 -6.316 1.00 62.09 81 GLN A O 1
ATOM 624 N N . ALA A 1 82 ? 14.674 -2.014 -4.769 1.00 66.25 82 ALA A N 1
ATOM 625 C CA . ALA A 1 82 ? 14.158 -3.228 -5.333 1.00 66.25 82 ALA A CA 1
ATOM 626 C C . ALA A 1 82 ? 13.181 -2.896 -6.463 1.00 66.25 82 ALA A C 1
ATOM 628 O O . ALA A 1 82 ? 12.323 -2.019 -6.352 1.00 66.25 82 ALA A O 1
ATOM 629 N N . SER A 1 83 ? 13.280 -3.669 -7.536 1.00 75.62 83 SER A N 1
ATOM 630 C CA . SER A 1 83 ? 12.143 -3.899 -8.413 1.00 75.62 83 SER A CA 1
ATOM 631 C C . SER A 1 83 ? 11.392 -5.123 -7.911 1.00 75.62 83 SER A C 1
ATOM 633 O O . SER A 1 83 ? 12.017 -6.089 -7.463 1.00 75.62 83 SER A O 1
ATOM 635 N N . ALA A 1 84 ? 10.063 -5.072 -7.951 1.00 80.38 84 ALA A N 1
ATOM 636 C CA . ALA A 1 84 ? 9.206 -6.197 -7.604 1.00 80.38 84 ALA A CA 1
ATOM 637 C C . ALA A 1 84 ? 7.903 -6.147 -8.399 1.00 80.38 84 ALA A C 1
ATOM 639 O O . ALA A 1 84 ? 7.371 -5.078 -8.680 1.00 80.38 84 ALA A O 1
ATOM 640 N N . SER A 1 85 ? 7.368 -7.322 -8.723 1.00 88.69 85 SER A N 1
ATOM 641 C CA . SER A 1 85 ? 6.078 -7.454 -9.414 1.00 88.69 85 SER A CA 1
ATOM 642 C C . SER A 1 85 ? 4.966 -7.935 -8.491 1.00 88.69 85 SER A C 1
ATOM 644 O O . SER A 1 85 ? 3.812 -7.953 -8.893 1.00 88.69 85 SER A O 1
ATOM 646 N N . TRP A 1 86 ? 5.280 -8.350 -7.266 1.00 94.25 86 TRP A N 1
ATOM 647 C CA . TRP A 1 86 ? 4.290 -8.829 -6.310 1.00 94.25 86 TRP A CA 1
ATOM 648 C C . TRP A 1 86 ? 4.275 -7.950 -5.074 1.00 94.25 86 TRP A C 1
ATOM 650 O O . TRP A 1 86 ? 5.319 -7.635 -4.506 1.00 94.25 86 TRP A O 1
ATOM 660 N N . LEU A 1 87 ? 3.073 -7.610 -4.636 1.00 94.62 87 LEU A N 1
ATOM 661 C CA . LEU A 1 87 ? 2.800 -6.806 -3.459 1.00 94.62 87 LEU A CA 1
ATOM 662 C C . LEU A 1 87 ? 1.879 -7.577 -2.532 1.00 94.62 87 LEU A C 1
ATOM 664 O O . LEU A 1 87 ? 1.038 -8.360 -2.984 1.00 94.62 87 LEU A O 1
ATOM 668 N N . LYS A 1 88 ? 2.025 -7.333 -1.235 1.00 95.25 88 LYS A N 1
ATOM 669 C CA . LYS A 1 88 ? 1.205 -7.975 -0.223 1.00 95.25 88 LYS A CA 1
ATOM 670 C C . LYS A 1 88 ? 0.990 -7.090 0.988 1.00 95.25 88 LYS A C 1
ATOM 672 O O . LYS A 1 88 ? 1.923 -6.445 1.451 1.00 95.25 88 LYS A O 1
ATOM 677 N N . ILE A 1 89 ? -0.226 -7.095 1.520 1.00 94.62 89 ILE A N 1
ATOM 678 C CA . ILE A 1 89 ? -0.561 -6.472 2.803 1.00 94.62 89 ILE A CA 1
ATOM 679 C C . ILE A 1 89 ? -1.213 -7.520 3.692 1.00 94.62 89 ILE A C 1
ATOM 681 O O . ILE A 1 89 ? -2.126 -8.221 3.257 1.00 94.62 89 ILE A O 1
ATOM 685 N N . VAL A 1 90 ? -0.757 -7.588 4.938 1.00 95.94 90 VAL A N 1
ATOM 686 C CA . VAL A 1 90 ? -1.359 -8.386 6.006 1.00 95.94 90 VAL A CA 1
ATOM 687 C C . VAL A 1 90 ? -1.929 -7.434 7.049 1.00 95.94 90 VAL A C 1
ATOM 689 O O . VAL A 1 90 ? -1.213 -6.556 7.526 1.00 95.94 90 VAL A O 1
ATOM 692 N N . ARG A 1 91 ? -3.200 -7.613 7.407 1.00 95.31 91 ARG A N 1
ATOM 693 C CA . ARG A 1 91 ? -3.848 -6.939 8.534 1.00 95.31 91 ARG A CA 1
ATOM 694 C C . ARG A 1 91 ? -3.975 -7.900 9.711 1.00 95.31 91 ARG A C 1
ATOM 696 O O . ARG A 1 91 ? -4.453 -9.018 9.529 1.00 95.31 91 ARG A O 1
ATOM 703 N N . SER A 1 92 ? -3.604 -7.418 10.892 1.00 95.69 92 SER A N 1
ATOM 704 C CA . SER A 1 92 ? -3.843 -8.047 12.192 1.00 95.69 92 SER A CA 1
ATOM 705 C C . SER A 1 92 ? -4.327 -6.975 13.173 1.00 95.69 92 SER A C 1
ATOM 707 O O . SER A 1 92 ? -3.542 -6.151 13.648 1.00 95.69 92 SER A O 1
ATOM 709 N N . GLY A 1 93 ? -5.638 -6.912 13.400 1.00 93.31 93 GLY A N 1
ATOM 710 C CA . GLY A 1 93 ? -6.314 -5.832 14.114 1.00 93.31 93 GLY A CA 1
ATOM 711 C C . GLY A 1 93 ? -6.062 -4.468 13.463 1.00 93.31 93 GLY A C 1
ATOM 712 O O . GLY A 1 93 ? -6.469 -4.216 12.324 1.00 93.31 93 GLY A O 1
ATOM 713 N N . ASP A 1 94 ? -5.363 -3.611 14.202 1.00 93.12 94 ASP A N 1
ATOM 714 C CA . ASP A 1 94 ? -4.961 -2.255 13.804 1.00 93.12 94 ASP A CA 1
ATOM 715 C C . ASP A 1 94 ? -3.541 -2.195 13.208 1.00 93.12 94 ASP A C 1
ATOM 717 O O . ASP A 1 94 ? -3.039 -1.118 12.879 1.00 93.12 94 ASP A O 1
ATOM 721 N N . VAL A 1 95 ? -2.876 -3.346 13.076 1.00 93.81 95 VAL A N 1
ATOM 722 C CA . VAL A 1 95 ? -1.503 -3.460 12.578 1.00 93.81 95 VAL A CA 1
ATOM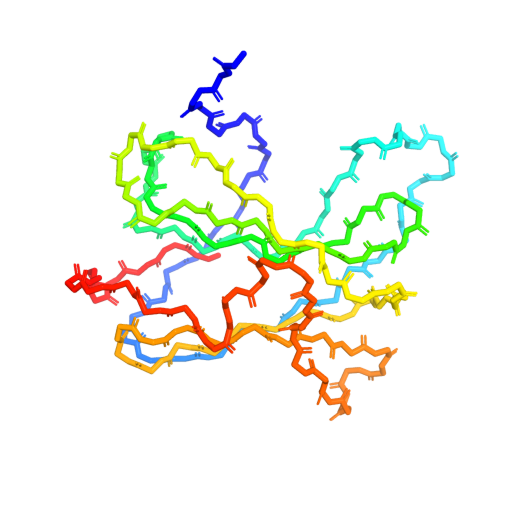 723 C C . VAL A 1 95 ? -1.512 -3.950 11.135 1.00 93.81 95 VAL A C 1
ATOM 725 O O . VAL A 1 95 ? -2.098 -4.984 10.809 1.00 93.81 95 VAL A O 1
ATOM 728 N N . PHE A 1 96 ? -0.821 -3.215 10.270 1.00 94.25 96 PHE A N 1
ATOM 729 C CA . PHE A 1 96 ? -0.721 -3.494 8.845 1.00 94.25 96 PHE A CA 1
ATOM 730 C C . PHE A 1 96 ? 0.735 -3.687 8.450 1.00 94.25 96 PHE A C 1
ATOM 732 O O . PHE A 1 96 ? 1.560 -2.792 8.631 1.00 94.25 96 PHE A O 1
ATOM 739 N N . THR A 1 97 ? 1.036 -4.833 7.850 1.00 94.81 97 THR A N 1
ATOM 740 C CA . THR A 1 97 ? 2.388 -5.172 7.409 1.00 94.81 97 THR A CA 1
ATOM 741 C C . THR A 1 97 ? 2.421 -5.324 5.898 1.00 94.81 97 THR A C 1
ATOM 743 O O . THR A 1 97 ? 1.697 -6.150 5.337 1.00 94.81 97 THR A O 1
ATOM 746 N N . ALA A 1 98 ? 3.266 -4.538 5.235 1.00 93.44 98 ALA A N 1
ATOM 747 C CA . ALA A 1 98 ? 3.431 -4.579 3.785 1.00 93.44 98 ALA A CA 1
ATOM 748 C C . ALA A 1 98 ? 4.675 -5.384 3.380 1.00 93.44 98 ALA A C 1
ATOM 750 O O . ALA A 1 98 ? 5.754 -5.218 3.955 1.00 93.44 98 ALA A O 1
ATOM 751 N N . TYR A 1 99 ? 4.543 -6.206 2.340 1.00 93.31 99 TYR A N 1
ATOM 752 C CA . TYR A 1 99 ? 5.613 -7.007 1.750 1.00 93.31 99 TYR A CA 1
ATOM 753 C C . TYR A 1 99 ? 5.642 -6.862 0.228 1.00 93.31 99 TYR A C 1
ATOM 755 O O . TYR A 1 99 ? 4.618 -6.602 -0.402 1.00 93.31 99 TYR A O 1
ATOM 763 N N . HIS A 1 100 ? 6.805 -7.105 -0.362 1.00 92.81 100 HIS A N 1
ATOM 764 C CA . HIS A 1 100 ? 6.994 -7.235 -1.801 1.00 92.81 100 HIS A CA 1
ATOM 765 C C . HIS A 1 100 ? 7.681 -8.562 -2.142 1.00 92.81 100 HIS A C 1
ATOM 767 O O . HIS A 1 100 ? 8.291 -9.206 -1.285 1.00 92.81 100 HIS A O 1
ATOM 773 N N . SER A 1 101 ? 7.566 -8.995 -3.395 1.00 92.38 101 SER A N 1
ATOM 774 C CA . SER A 1 101 ? 8.220 -10.202 -3.894 1.00 92.38 101 SER A CA 1
ATOM 775 C C . SER A 1 101 ? 8.502 -10.125 -5.398 1.00 92.38 101 SER A C 1
ATOM 777 O O . SER A 1 101 ? 7.765 -9.513 -6.170 1.00 92.38 101 SER A O 1
ATOM 779 N N . ASN A 1 102 ? 9.571 -10.796 -5.825 1.00 90.81 102 ASN A N 1
ATOM 780 C CA . ASN A 1 102 ? 9.895 -10.991 -7.239 1.00 90.81 102 ASN A CA 1
ATOM 781 C C . ASN A 1 102 ? 9.270 -12.259 -7.833 1.00 90.81 102 ASN A C 1
ATOM 783 O O . ASN A 1 102 ? 9.128 -12.364 -9.047 1.00 90.81 102 ASN A O 1
ATOM 787 N N . ASN A 1 103 ? 8.890 -13.225 -6.994 1.00 90.19 103 ASN A N 1
ATOM 788 C CA . ASN A 1 103 ? 8.449 -14.554 -7.428 1.00 90.19 103 ASN A CA 1
ATOM 789 C C . ASN A 1 103 ? 7.073 -14.965 -6.875 1.00 90.19 103 ASN A C 1
ATOM 791 O O . ASN A 1 103 ? 6.578 -16.030 -7.229 1.00 90.19 103 ASN A O 1
ATOM 795 N N . GLY A 1 104 ? 6.463 -14.156 -6.005 1.00 92.00 104 GLY A N 1
ATOM 796 C CA . GLY A 1 104 ? 5.167 -14.448 -5.385 1.00 92.00 104 GLY A CA 1
ATOM 797 C C . GLY A 1 104 ? 5.218 -15.490 -4.260 1.00 92.00 104 GLY A C 1
ATOM 798 O O . GLY A 1 104 ? 4.183 -15.792 -3.671 1.00 92.00 104 GLY A O 1
ATOM 799 N N . SER A 1 105 ? 6.397 -16.024 -3.923 1.00 93.06 105 SER A N 1
ATOM 800 C CA . SER A 1 105 ? 6.577 -17.043 -2.876 1.00 93.06 105 SER A CA 1
ATOM 801 C C . SER A 1 105 ? 7.505 -16.593 -1.747 1.00 93.06 105 SER A C 1
ATOM 803 O O . SER A 1 105 ? 7.273 -16.911 -0.583 1.00 93.06 105 SER A O 1
ATOM 805 N N . SER A 1 106 ? 8.553 -15.842 -2.078 1.00 93.69 106 SER A N 1
ATOM 806 C CA . SER A 1 106 ? 9.536 -15.300 -1.139 1.00 93.69 106 SER A CA 1
ATOM 807 C C . SER A 1 106 ? 9.211 -13.835 -0.879 1.00 93.69 106 SER A C 1
ATOM 809 O O . SER A 1 106 ? 9.325 -13.014 -1.787 1.00 93.69 106 SER A O 1
ATOM 811 N N . TRP A 1 107 ? 8.782 -13.517 0.339 1.00 93.81 107 TRP A N 1
ATOM 812 C CA . TRP A 1 107 ? 8.284 -12.192 0.704 1.00 93.81 107 TRP A CA 1
ATOM 813 C C . TRP A 1 107 ? 9.320 -11.408 1.504 1.00 93.81 107 TRP A C 1
ATOM 815 O O . TRP A 1 107 ? 9.786 -11.874 2.542 1.00 93.81 107 TRP A O 1
ATOM 825 N N . THR A 1 108 ? 9.618 -10.196 1.047 1.00 92.19 108 THR A N 1
ATOM 826 C CA . THR A 1 108 ? 10.494 -9.239 1.726 1.00 92.19 108 THR A CA 1
ATOM 827 C C . THR A 1 108 ? 9.647 -8.113 2.303 1.00 92.19 108 THR A C 1
ATOM 829 O O . THR A 1 108 ? 8.705 -7.645 1.664 1.00 92.19 108 THR A O 1
ATOM 832 N N . LEU A 1 109 ? 9.952 -7.676 3.523 1.00 91.12 109 LEU A N 1
ATOM 833 C CA . LEU A 1 109 ? 9.264 -6.551 4.152 1.00 91.12 109 LEU A CA 1
ATOM 834 C C . LEU A 1 109 ? 9.529 -5.259 3.361 1.00 91.12 109 LEU A C 1
ATOM 836 O O . LEU A 1 109 ? 10.648 -5.025 2.911 1.00 91.12 109 LEU A O 1
ATOM 840 N N . PHE A 1 110 ? 8.523 -4.396 3.213 1.00 88.44 110 PHE A N 1
ATOM 841 C CA . PHE A 1 110 ? 8.780 -3.013 2.803 1.00 88.44 110 PHE A CA 1
ATOM 842 C C . PHE A 1 110 ? 9.632 -2.318 3.874 1.00 88.44 110 PHE A C 1
ATOM 844 O O . PHE A 1 110 ? 9.170 -2.123 4.996 1.00 88.44 110 PHE A O 1
ATOM 851 N N . SER A 1 111 ? 10.862 -1.946 3.538 1.00 83.75 111 SER A N 1
ATOM 852 C CA . SER A 1 111 ? 11.779 -1.226 4.426 1.00 83.75 111 SER A CA 1
ATOM 853 C C . SER A 1 111 ? 12.492 -0.118 3.666 1.00 83.75 111 SER A C 1
ATOM 855 O O . SER A 1 111 ? 12.762 -0.266 2.475 1.00 83.75 111 SER A O 1
ATOM 857 N N . GLY A 1 112 ? 12.823 0.970 4.355 1.00 75.50 112 GLY A N 1
ATOM 858 C CA . GLY A 1 112 ? 13.579 2.080 3.790 1.00 75.50 112 GLY A CA 1
ATOM 859 C C . GLY A 1 112 ? 13.485 3.342 4.641 1.00 75.50 112 GLY A C 1
ATOM 860 O O . GLY A 1 112 ? 12.971 3.326 5.763 1.00 75.50 112 GLY A O 1
ATOM 861 N N . VAL A 1 113 ? 14.011 4.450 4.125 1.00 69.38 113 VAL A N 1
ATOM 862 C CA . VAL A 1 113 ? 14.062 5.717 4.865 1.00 69.38 113 VAL A CA 1
ATOM 863 C C . VAL A 1 113 ? 12.641 6.257 5.057 1.00 69.38 113 VAL A C 1
ATOM 865 O O . VAL A 1 113 ? 11.902 6.437 4.092 1.00 69.38 113 VAL A O 1
ATOM 868 N N . ASN A 1 114 ? 12.264 6.524 6.312 1.00 73.25 114 ASN A N 1
ATOM 869 C CA . ASN A 1 114 ? 10.921 6.969 6.724 1.00 73.25 114 ASN A CA 1
ATOM 870 C C . ASN A 1 114 ? 9.775 5.983 6.411 1.00 73.25 114 ASN A C 1
ATOM 872 O O . ASN A 1 114 ? 8.599 6.349 6.518 1.00 73.25 114 ASN A O 1
ATOM 876 N N . VAL A 1 115 ? 10.101 4.731 6.073 1.00 75.50 115 VAL A N 1
ATOM 877 C CA . VAL A 1 115 ? 9.130 3.637 5.978 1.00 75.50 115 VAL A CA 1
ATOM 878 C C . VAL A 1 115 ? 8.927 3.063 7.377 1.00 75.50 115 VAL A C 1
ATOM 880 O O . VAL A 1 115 ? 9.734 2.277 7.865 1.00 75.50 115 VAL A O 1
ATOM 883 N N . GLU A 1 116 ? 7.844 3.452 8.037 1.00 81.94 116 GLU A N 1
ATOM 884 C CA . GLU A 1 116 ? 7.373 2.751 9.231 1.00 81.94 116 GLU A CA 1
ATOM 885 C C . GLU A 1 116 ? 6.557 1.543 8.767 1.00 81.94 116 GLU A C 1
ATOM 887 O O . GLU A 1 116 ? 5.518 1.697 8.128 1.00 81.94 116 GLU A O 1
ATOM 892 N N . ASN A 1 117 ? 7.081 0.345 9.007 1.00 86.19 117 ASN A N 1
ATOM 893 C CA . ASN A 1 117 ? 6.435 -0.918 8.674 1.00 86.19 117 ASN A CA 1
ATOM 894 C C . ASN A 1 117 ? 6.828 -1.953 9.749 1.00 86.19 117 ASN A C 1
ATOM 896 O O . ASN A 1 117 ? 8.025 -2.206 9.912 1.00 86.19 117 ASN A O 1
ATOM 900 N N . PRO A 1 118 ? 5.873 -2.534 10.498 1.00 90.50 118 PRO A N 1
ATOM 901 C CA . PRO A 1 118 ? 4.423 -2.400 10.332 1.00 90.50 118 PRO A CA 1
ATOM 902 C C . PRO A 1 118 ? 3.896 -0.986 10.625 1.00 90.50 118 PRO A C 1
ATOM 904 O O . PRO A 1 118 ? 4.494 -0.238 11.392 1.00 90.50 118 PRO A O 1
ATOM 907 N N . VAL A 1 119 ? 2.771 -0.631 9.999 1.00 90.44 119 VAL A N 1
ATOM 908 C CA . VAL A 1 119 ? 2.017 0.597 10.288 1.00 90.44 119 VAL A CA 1
ATOM 909 C C . VAL A 1 119 ? 0.898 0.257 11.262 1.00 90.44 119 VAL A C 1
ATOM 911 O O . VAL A 1 119 ? 0.075 -0.610 10.971 1.00 90.44 119 VAL A O 1
ATOM 914 N N . THR A 1 120 ? 0.822 0.979 12.376 1.00 91.31 120 THR A N 1
ATOM 915 C CA . THR A 1 120 ? -0.312 0.885 13.302 1.00 91.31 120 THR A CA 1
ATOM 916 C C . THR A 1 120 ? -1.276 2.037 13.052 1.00 91.31 120 THR A C 1
ATOM 918 O O . THR A 1 120 ? -0.904 3.205 13.167 1.00 91.31 120 THR A O 1
ATOM 921 N N . LEU A 1 121 ? -2.525 1.718 12.721 1.00 89.50 121 LEU A N 1
ATOM 922 C CA . LEU A 1 121 ? -3.619 2.678 12.599 1.00 89.50 121 LEU A CA 1
ATOM 923 C C . LEU A 1 121 ? -4.673 2.313 13.641 1.00 89.50 121 LEU A C 1
ATOM 925 O O . LEU A 1 121 ? -5.476 1.421 13.403 1.00 89.50 121 LEU A O 1
ATOM 929 N N . ALA A 1 122 ? -4.643 2.982 14.794 1.00 90.75 122 ALA A N 1
ATOM 930 C CA . ALA A 1 122 ? -5.576 2.708 15.886 1.00 90.75 122 ALA A CA 1
ATOM 931 C C . ALA A 1 122 ? -7.032 2.958 15.472 1.00 90.75 122 ALA A C 1
ATOM 933 O O . ALA A 1 122 ? -7.305 3.864 14.675 1.00 90.75 122 ALA A O 1
ATOM 934 N N . ASP A 1 123 ? -7.955 2.184 16.036 1.00 90.00 123 ASP A N 1
ATOM 935 C CA . ASP A 1 123 ? -9.397 2.341 15.828 1.00 90.00 123 ASP A CA 1
ATOM 936 C C . ASP A 1 123 ? -9.776 2.239 14.338 1.00 90.00 123 ASP A C 1
ATOM 938 O O . ASP A 1 123 ? -10.551 3.044 13.800 1.00 90.00 123 ASP A O 1
ATOM 942 N N . MET A 1 124 ? -9.175 1.288 13.614 1.00 87.19 124 MET A N 1
ATOM 943 C CA . MET A 1 124 ? -9.577 1.025 12.234 1.00 87.19 124 MET A CA 1
ATOM 944 C C . MET A 1 124 ? -10.916 0.287 12.212 1.00 87.19 124 MET A C 1
ATOM 946 O O . MET A 1 124 ? -11.130 -0.647 12.988 1.00 87.19 124 MET A O 1
ATOM 950 N N . PRO A 1 125 ? -11.836 0.654 11.302 1.00 90.38 125 PRO A N 1
ATOM 951 C CA . PRO A 1 125 ? -13.115 -0.028 11.216 1.00 90.38 125 PRO A CA 1
ATOM 952 C C . PRO A 1 125 ? -12.910 -1.505 10.872 1.00 90.38 125 PRO A C 1
ATOM 954 O O . PRO A 1 125 ? -11.981 -1.879 10.150 1.00 90.38 125 PRO A O 1
ATOM 957 N N . GLU A 1 126 ? -13.806 -2.362 11.361 1.00 90.12 126 GLU A N 1
ATOM 958 C CA . GLU A 1 126 ? -13.756 -3.800 11.080 1.00 90.12 126 GLU A CA 1
ATOM 959 C C . GLU A 1 126 ? -13.756 -4.065 9.568 1.00 90.12 126 GLU A C 1
ATOM 961 O O . GLU A 1 126 ? -12.997 -4.903 9.081 1.00 90.12 126 GLU A O 1
ATOM 966 N N . THR A 1 127 ? -14.549 -3.286 8.825 1.00 93.44 127 THR A N 1
ATOM 967 C CA . THR A 1 127 ? -14.600 -3.322 7.363 1.00 93.44 127 THR A CA 1
ATOM 968 C C . THR A 1 127 ? -13.675 -2.281 6.738 1.00 93.44 127 THR A C 1
ATOM 970 O O . THR A 1 127 ? -13.830 -1.088 6.986 1.00 93.44 127 THR A O 1
ATOM 973 N N . LEU A 1 128 ? -12.796 -2.729 5.844 1.00 93.38 128 LEU A N 1
ATOM 974 C CA . LEU A 1 128 ? -11.941 -1.895 4.998 1.00 93.38 128 LEU A CA 1
ATOM 975 C C . LEU A 1 128 ? -12.220 -2.143 3.519 1.00 93.38 128 LEU A C 1
ATOM 977 O O . LEU A 1 128 ? -12.801 -3.163 3.145 1.00 93.38 128 LEU A O 1
ATOM 981 N N . TYR A 1 129 ? -11.775 -1.214 2.681 1.00 94.50 129 TYR A N 1
ATOM 982 C CA . TYR A 1 129 ? -11.848 -1.314 1.227 1.00 94.50 129 TYR A CA 1
ATOM 983 C C . TYR A 1 129 ? -10.446 -1.592 0.688 1.00 94.50 129 TYR A C 1
ATOM 985 O O . TYR A 1 129 ? -9.544 -0.801 0.955 1.00 94.50 129 TYR A O 1
ATOM 993 N N . VAL A 1 130 ? -10.272 -2.698 -0.040 1.00 90.81 130 VAL A N 1
ATOM 994 C CA . VAL A 1 130 ? -9.010 -3.110 -0.687 1.00 90.81 130 VAL A CA 1
ATOM 995 C C . VAL A 1 130 ? -9.236 -3.444 -2.147 1.00 90.81 130 VAL A C 1
ATOM 997 O O . VAL A 1 130 ? -10.250 -4.127 -2.420 1.00 90.81 130 VAL A O 1
#